Protein AF-A0A0R0D4W2-F1 (afdb_monomer)

Radius of gyration: 28.02 Å; Cα contacts (8 Å, |Δi|>4): 56; chains: 1; bounding box: 59×30×66 Å

Organism: NCBI:txid517011

Structure (mmCIF, N/CA/C/O backbone):
data_AF-A0A0R0D4W2-F1
#
_entry.id   AF-A0A0R0D4W2-F1
#
loop_
_atom_site.group_PDB
_atom_site.id
_atom_site.type_symbol
_atom_site.label_atom_id
_atom_site.label_alt_id
_atom_site.label_comp_id
_atom_site.label_asym_id
_atom_site.label_entity_id
_atom_site.label_seq_id
_atom_site.pdbx_PDB_ins_code
_atom_site.Cartn_x
_atom_site.Cartn_y
_atom_site.Cartn_z
_atom_site.occupancy
_atom_site.B_iso_or_equiv
_atom_site.auth_seq_id
_atom_site.auth_comp_id
_atom_site.auth_asym_id
_atom_site.auth_atom_id
_atom_site.pdbx_PDB_model_num
ATOM 1 N N . MET A 1 1 ? 15.821 -7.017 -14.466 1.00 70.06 1 MET A N 1
ATOM 2 C CA . MET A 1 1 ? 17.025 -6.639 -15.233 1.00 70.06 1 MET A CA 1
ATOM 3 C C . MET A 1 1 ? 18.238 -7.033 -14.408 1.00 70.06 1 MET A C 1
ATOM 5 O O . MET A 1 1 ? 18.259 -6.724 -13.224 1.00 70.06 1 MET A O 1
ATOM 9 N N . THR A 1 2 ? 19.204 -7.759 -14.970 1.00 76.44 2 THR A N 1
ATOM 10 C CA . THR A 1 2 ? 20.387 -8.199 -14.203 1.00 76.44 2 THR A CA 1
ATOM 11 C C . THR A 1 2 ? 21.452 -7.103 -14.135 1.00 76.44 2 THR A C 1
ATOM 13 O O . THR A 1 2 ? 21.540 -6.256 -15.026 1.00 76.44 2 THR A O 1
ATOM 16 N N . ALA A 1 3 ? 22.312 -7.131 -13.116 1.00 72.56 3 ALA A N 1
ATOM 17 C CA . ALA A 1 3 ? 23.414 -6.178 -12.954 1.00 72.56 3 ALA A CA 1
ATOM 18 C C . ALA A 1 3 ? 24.333 -6.108 -14.195 1.00 72.56 3 ALA A C 1
ATOM 20 O O . ALA A 1 3 ? 24.831 -5.043 -14.553 1.00 72.56 3 ALA A O 1
ATOM 21 N N . THR A 1 4 ? 24.504 -7.217 -14.919 1.00 71.38 4 THR A N 1
ATOM 22 C CA . THR A 1 4 ? 25.274 -7.271 -16.175 1.00 71.38 4 THR A CA 1
ATOM 23 C C . THR A 1 4 ? 24.563 -6.580 -17.344 1.00 71.38 4 THR A C 1
ATOM 25 O O . THR A 1 4 ? 25.217 -6.041 -18.235 1.00 71.38 4 THR A O 1
ATOM 28 N N . GLN A 1 5 ? 23.227 -6.596 -17.377 1.00 71.62 5 GLN A N 1
ATOM 29 C CA . GLN A 1 5 ? 22.441 -5.838 -18.358 1.00 71.62 5 GLN A CA 1
ATOM 30 C C . GLN A 1 5 ? 22.469 -4.341 -18.041 1.00 71.62 5 GLN A C 1
ATOM 32 O O . GLN A 1 5 ? 22.621 -3.539 -18.956 1.00 71.62 5 GLN A O 1
ATOM 37 N N . LEU A 1 6 ? 22.430 -3.980 -16.754 1.00 72.62 6 LEU A N 1
ATOM 38 C CA . LEU A 1 6 ? 22.610 -2.603 -16.296 1.00 72.62 6 LEU A CA 1
ATOM 39 C C . LEU A 1 6 ? 23.983 -2.045 -16.697 1.00 72.62 6 LEU A C 1
ATOM 41 O O . LEU A 1 6 ? 24.065 -0.957 -17.257 1.00 72.62 6 LEU A O 1
ATOM 45 N N . LYS A 1 7 ? 25.057 -2.811 -16.476 1.00 70.62 7 LYS A N 1
ATOM 46 C CA . LYS A 1 7 ? 26.421 -2.401 -16.849 1.00 70.62 7 LYS A CA 1
ATOM 47 C C . LYS A 1 7 ? 26.614 -2.248 -18.362 1.00 70.62 7 LYS A C 1
ATOM 49 O O . LYS A 1 7 ? 27.386 -1.396 -18.776 1.00 70.62 7 LYS A O 1
ATOM 54 N N . ARG A 1 8 ? 25.923 -3.052 -19.181 1.00 76.56 8 ARG A N 1
ATOM 55 C CA . ARG A 1 8 ? 26.018 -2.989 -20.653 1.00 76.56 8 ARG A CA 1
ATOM 56 C C . ARG A 1 8 ? 25.152 -1.899 -21.279 1.00 76.56 8 ARG A C 1
ATOM 58 O O . ARG A 1 8 ? 25.603 -1.239 -22.203 1.00 76.56 8 ARG A O 1
ATOM 65 N N . GLY A 1 9 ? 23.916 -1.735 -20.810 1.00 74.94 9 GLY A N 1
ATOM 66 C CA . GLY A 1 9 ? 22.975 -0.742 -21.346 1.00 74.94 9 GLY A CA 1
ATOM 67 C C . GLY A 1 9 ? 23.141 0.657 -20.751 1.00 74.94 9 GLY A C 1
ATOM 68 O O . GLY A 1 9 ? 22.606 1.624 -21.295 1.00 74.94 9 GLY A O 1
ATOM 69 N N . GLY A 1 10 ? 23.863 0.768 -19.633 1.00 80.44 10 GLY A N 1
ATOM 70 C CA . GLY A 1 10 ? 24.023 2.011 -18.893 1.00 80.44 10 GLY A CA 1
ATOM 71 C C . GLY A 1 10 ? 22.693 2.581 -18.396 1.00 80.44 10 GLY A C 1
ATOM 72 O O . GLY A 1 10 ? 21.628 1.972 -18.504 1.00 80.44 10 GLY A O 1
ATOM 73 N N . TRP A 1 11 ? 22.756 3.795 -17.857 1.00 79.19 11 TRP A N 1
ATOM 74 C CA . TRP A 1 11 ? 21.586 4.524 -17.366 1.00 79.19 11 TRP A CA 1
ATOM 75 C C . TRP A 1 11 ? 20.516 4.843 -18.425 1.00 79.19 11 TRP A C 1
ATOM 77 O O . TRP A 1 11 ? 19.331 4.716 -18.111 1.00 79.19 11 TRP A O 1
ATOM 87 N N . PRO A 1 12 ? 20.872 5.144 -19.689 1.00 82.56 12 PRO A N 1
ATOM 88 C CA . PRO A 1 12 ? 19.878 5.354 -20.741 1.00 82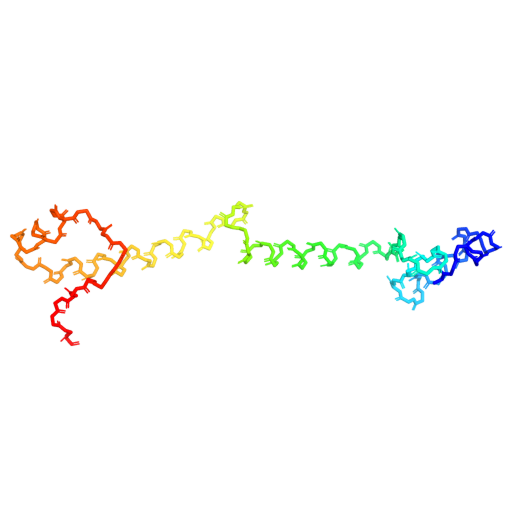.56 12 PRO A CA 1
ATOM 89 C C . PRO A 1 12 ? 18.995 4.124 -20.995 1.00 82.56 12 PRO A C 1
ATOM 91 O O . PRO A 1 12 ? 17.776 4.255 -21.100 1.00 82.56 12 PRO A O 1
ATOM 94 N N . GLY A 1 13 ? 19.578 2.917 -21.025 1.00 81.31 13 GLY A N 1
ATOM 95 C CA . GLY A 1 13 ? 18.819 1.676 -21.222 1.00 81.31 13 GLY A CA 1
ATOM 96 C C . GLY A 1 13 ? 17.822 1.400 -20.093 1.00 81.31 13 GLY A C 1
ATOM 97 O O . GLY A 1 13 ? 16.717 0.916 -20.339 1.00 81.31 13 GLY A O 1
ATOM 98 N N . VAL A 1 14 ? 18.170 1.782 -18.863 1.00 80.56 14 VAL A N 1
ATOM 99 C CA . VAL A 1 14 ? 17.260 1.689 -17.715 1.00 80.56 14 VAL A CA 1
ATOM 100 C C . VAL A 1 14 ? 16.070 2.614 -17.870 1.00 80.56 14 VAL A C 1
ATOM 102 O O . VAL A 1 14 ? 14.941 2.172 -17.685 1.00 80.56 14 VAL A O 1
ATOM 105 N N . MET A 1 15 ? 16.306 3.874 -18.232 1.00 81.81 15 MET A N 1
ATOM 106 C CA . MET A 1 15 ? 15.239 4.867 -18.358 1.00 81.81 15 MET A CA 1
ATOM 107 C C . MET A 1 15 ? 14.230 4.472 -19.441 1.00 81.81 15 MET A C 1
ATOM 109 O O . MET A 1 15 ? 13.024 4.559 -19.217 1.00 81.81 15 MET A O 1
ATOM 113 N N . VAL A 1 16 ? 14.698 3.926 -20.571 1.00 83.44 16 VAL A N 1
ATOM 114 C CA . VAL A 1 16 ? 13.816 3.368 -21.613 1.00 83.44 16 VAL A CA 1
ATOM 115 C C . VAL A 1 16 ? 12.943 2.239 -21.058 1.00 83.44 16 VAL A C 1
ATOM 117 O O . VAL A 1 16 ? 11.751 2.164 -21.358 1.00 83.44 16 VAL 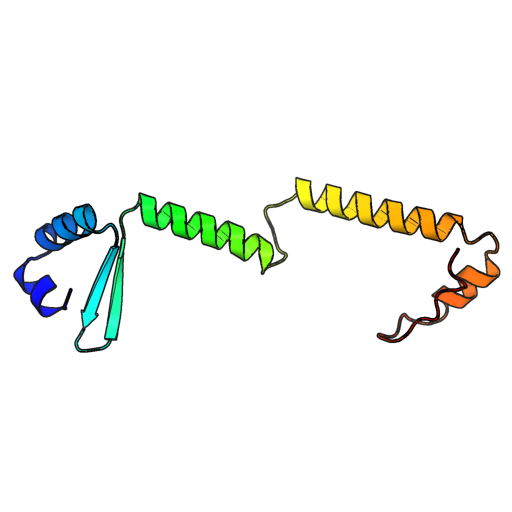A O 1
ATOM 120 N N . GLN A 1 17 ? 13.512 1.357 -20.237 1.00 80.12 17 GLN A N 1
ATOM 121 C CA . GLN A 1 17 ? 12.794 0.204 -19.699 1.00 80.12 17 GLN A CA 1
ATOM 122 C C . GLN A 1 17 ? 11.817 0.578 -18.573 1.00 80.12 17 GLN A C 1
ATOM 124 O O . GLN A 1 17 ? 10.721 0.017 -18.498 1.00 80.12 17 GLN A O 1
ATOM 129 N N . VAL A 1 18 ? 12.185 1.552 -17.739 1.00 82.25 18 VAL A N 1
ATOM 130 C CA . VAL A 1 18 ? 11.329 2.137 -16.699 1.00 82.25 18 VAL A CA 1
ATOM 131 C C . VAL A 1 18 ? 10.148 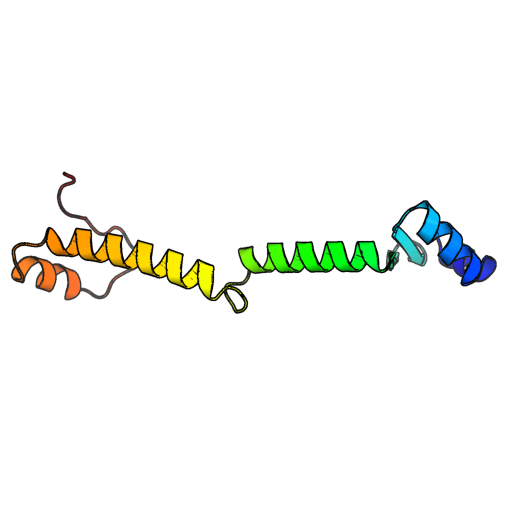2.871 -17.330 1.00 82.25 18 VAL A C 1
ATOM 133 O O . VAL A 1 18 ? 9.024 2.678 -16.882 1.00 82.25 18 VAL A O 1
ATOM 136 N N . ASN A 1 19 ? 10.357 3.604 -18.426 1.00 77.81 19 ASN A N 1
ATOM 137 C CA . ASN A 1 19 ? 9.262 4.248 -19.156 1.00 77.81 19 ASN A CA 1
ATOM 138 C C . ASN A 1 19 ? 8.283 3.239 -19.776 1.00 77.81 19 ASN A C 1
ATOM 140 O O . ASN A 1 19 ? 7.094 3.523 -19.867 1.00 77.81 19 ASN A O 1
ATOM 144 N N . LYS A 1 20 ? 8.754 2.051 -20.181 1.00 81.12 20 LYS A N 1
ATOM 145 C CA . LYS A 1 20 ? 7.890 0.999 -20.748 1.00 81.12 20 LYS A CA 1
ATOM 146 C C . LYS A 1 20 ? 7.130 0.182 -19.703 1.00 81.12 20 LYS A C 1
ATOM 148 O O . LYS A 1 20 ? 6.019 -0.250 -19.978 1.00 81.12 20 LYS A O 1
ATOM 153 N N . THR A 1 21 ? 7.744 -0.083 -18.550 1.00 75.62 21 THR A N 1
ATOM 154 C CA . THR A 1 21 ? 7.251 -1.098 -17.591 1.00 75.62 21 THR A CA 1
ATOM 155 C C . THR A 1 21 ? 6.868 -0.503 -16.235 1.00 75.62 21 THR A C 1
ATOM 157 O O . THR A 1 21 ? 6.403 -1.222 -15.358 1.00 75.62 21 THR A O 1
ATOM 160 N N . THR A 1 22 ? 7.103 0.799 -16.034 1.00 74.44 22 THR A N 1
ATOM 161 C CA . THR A 1 22 ? 6.806 1.579 -14.814 1.00 74.44 22 THR A CA 1
ATOM 162 C C . THR A 1 22 ? 7.602 1.166 -13.563 1.00 74.44 22 THR A C 1
ATOM 164 O O . THR A 1 22 ? 7.737 1.951 -12.622 1.00 74.44 22 THR A O 1
ATOM 167 N N . ALA A 1 23 ? 8.165 -0.045 -13.547 1.00 75.50 23 ALA A N 1
ATOM 168 C CA . ALA A 1 23 ? 9.014 -0.594 -12.502 1.00 75.50 23 ALA A CA 1
ATOM 169 C C . ALA A 1 23 ? 1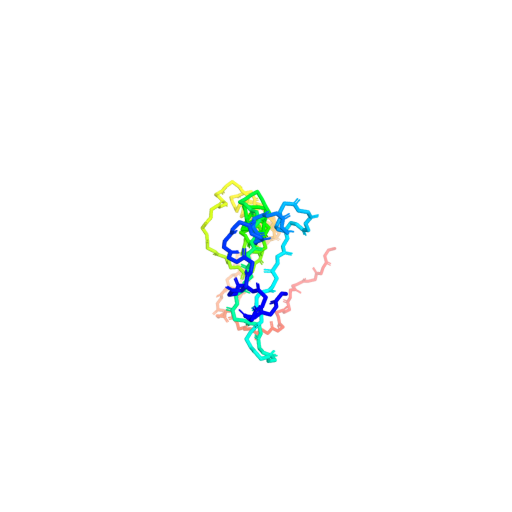0.042 -1.577 -13.083 1.00 75.50 23 ALA A C 1
ATOM 171 O O . ALA A 1 23 ? 9.705 -2.4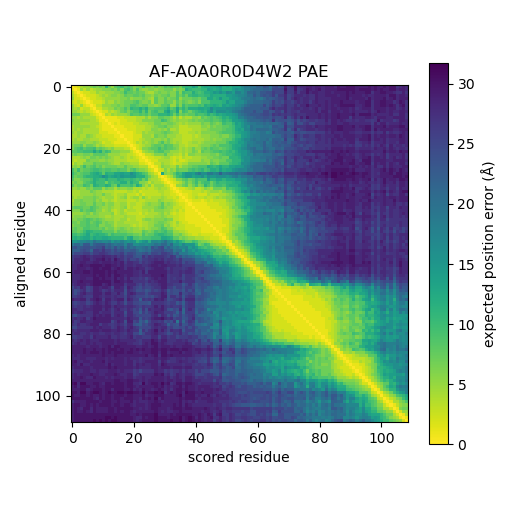57 -13.875 1.00 75.50 23 ALA A O 1
ATOM 172 N N . VAL A 1 24 ? 11.302 -1.463 -12.664 1.00 81.12 24 VAL A N 1
ATOM 173 C CA . VAL A 1 24 ? 12.383 -2.372 -13.061 1.00 81.12 24 VAL A CA 1
ATOM 174 C C . VAL A 1 24 ? 13.143 -2.832 -11.825 1.00 81.12 24 VAL A C 1
ATOM 176 O O . VAL A 1 24 ? 13.849 -2.056 -11.186 1.00 81.12 24 VAL A O 1
ATOM 179 N N . ALA A 1 25 ? 13.040 -4.123 -11.508 1.00 81.50 25 ALA A N 1
ATOM 180 C CA . ALA A 1 25 ? 13.880 -4.759 -10.500 1.00 81.50 25 ALA A CA 1
ATOM 181 C C . ALA A 1 25 ? 15.296 -4.976 -11.056 1.00 81.50 25 ALA A C 1
ATOM 183 O O . ALA A 1 25 ? 15.472 -5.611 -12.104 1.00 81.50 25 ALA A O 1
ATOM 184 N N . VAL A 1 26 ? 16.297 -4.455 -10.352 1.00 80.56 26 VAL A N 1
ATOM 185 C CA . VAL A 1 26 ? 17.716 -4.704 -10.592 1.00 80.56 26 VAL A CA 1
ATOM 186 C C . VAL A 1 26 ? 18.151 -5.844 -9.682 1.00 80.56 26 VAL A C 1
ATOM 188 O O . VAL A 1 26 ? 18.144 -5.732 -8.454 1.00 80.56 26 VAL A O 1
ATOM 191 N N . THR A 1 27 ? 18.510 -6.961 -10.304 1.00 81.50 27 THR A N 1
ATOM 192 C CA . THR A 1 27 ? 18.981 -8.149 -9.599 1.00 81.50 27 THR A CA 1
ATOM 193 C C . THR A 1 27 ? 20.492 -8.275 -9.732 1.00 81.50 27 THR A C 1
ATOM 195 O O . THR A 1 27 ? 21.043 -8.198 -10.835 1.00 81.50 27 THR A O 1
ATOM 198 N N . ASN A 1 28 ? 21.168 -8.493 -8.609 1.00 72.19 28 ASN A N 1
ATOM 199 C CA . ASN A 1 28 ? 22.547 -8.947 -8.587 1.00 72.19 28 ASN A CA 1
ATOM 200 C C . ASN A 1 28 ? 22.548 -10.440 -8.269 1.00 72.19 28 ASN A C 1
ATOM 202 O O . ASN A 1 28 ? 21.991 -10.878 -7.260 1.00 72.19 28 ASN A O 1
ATOM 206 N N . HIS A 1 29 ? 23.120 -11.231 -9.173 1.00 76.00 29 HIS A N 1
ATOM 207 C CA . HIS A 1 29 ? 22.975 -12.684 -9.171 1.00 76.00 29 HIS A CA 1
ATOM 208 C C . HIS A 1 29 ? 21.493 -13.094 -9.028 1.00 76.00 29 HIS A C 1
ATOM 210 O O . HIS A 1 29 ? 20.704 -12.887 -9.952 1.00 76.00 29 HIS A O 1
ATOM 216 N N . HIS A 1 30 ? 21.110 -13.618 -7.860 1.00 66.50 30 HIS A N 1
ATOM 217 C CA . HIS A 1 30 ? 19.764 -14.100 -7.541 1.00 66.50 30 HIS A CA 1
ATOM 218 C C . HIS A 1 30 ? 19.018 -13.236 -6.514 1.00 66.50 30 HIS A C 1
ATOM 220 O O . HIS A 1 30 ? 17.913 -13.593 -6.112 1.00 66.50 30 HIS A O 1
ATOM 226 N N . ARG A 1 31 ? 19.599 -12.114 -6.068 1.00 70.50 31 ARG A N 1
ATOM 227 C CA . ARG A 1 31 ? 18.970 -11.207 -5.101 1.00 70.50 31 ARG A CA 1
ATOM 228 C C . ARG A 1 31 ? 18.551 -9.911 -5.777 1.00 70.50 31 ARG A C 1
ATOM 230 O O . ARG A 1 31 ? 19.314 -9.310 -6.532 1.00 70.50 31 ARG A O 1
ATOM 237 N N . THR A 1 32 ? 17.328 -9.480 -5.499 1.00 74.19 32 THR A N 1
ATOM 238 C CA . THR A 1 32 ? 16.862 -8.146 -5.878 1.00 74.19 32 THR A CA 1
ATOM 239 C C . THR A 1 32 ? 17.479 -7.144 -4.914 1.00 74.19 32 THR A C 1
ATOM 241 O O . THR A 1 32 ? 17.144 -7.151 -3.734 1.00 74.19 32 THR A O 1
ATOM 244 N N . GLU A 1 33 ? 18.402 -6.319 -5.404 1.00 74.88 33 GLU A N 1
ATOM 245 C CA . GLU A 1 33 ? 19.102 -5.323 -4.578 1.00 74.88 33 GLU A CA 1
ATOM 246 C C . GLU A 1 33 ? 18.471 -3.934 -4.701 1.00 74.88 33 GLU A C 1
ATOM 248 O O . GLU A 1 33 ? 18.475 -3.171 -3.741 1.00 74.88 33 GLU A O 1
ATOM 253 N N . ALA A 1 34 ? 17.886 -3.608 -5.857 1.00 80.62 34 ALA A N 1
ATOM 254 C CA . ALA A 1 34 ? 17.225 -2.326 -6.067 1.00 80.62 34 ALA A CA 1
ATOM 255 C C . ALA A 1 34 ? 16.006 -2.466 -6.983 1.00 80.62 34 ALA A C 1
ATOM 257 O O . ALA A 1 34 ? 15.961 -3.332 -7.857 1.00 80.62 34 ALA A O 1
ATOM 258 N N . VAL A 1 35 ? 15.022 -1.586 -6.809 1.00 84.19 35 VAL A N 1
ATOM 259 C CA . VAL A 1 35 ? 13.881 -1.440 -7.719 1.00 84.19 35 VAL A CA 1
ATOM 260 C C . VAL A 1 35 ? 13.825 0.011 -8.164 1.00 84.19 35 VAL A C 1
ATOM 262 O O . VAL A 1 35 ? 13.810 0.917 -7.337 1.00 84.19 35 VAL A O 1
ATOM 265 N N . ILE A 1 36 ? 13.822 0.226 -9.474 1.00 85.19 36 ILE A N 1
ATOM 266 C CA . ILE A 1 36 ? 13.750 1.551 -10.082 1.00 85.19 36 ILE A CA 1
ATOM 267 C C . ILE A 1 36 ? 12.317 1.760 -10.548 1.00 85.19 36 ILE A C 1
ATOM 269 O O . ILE A 1 36 ? 11.777 0.940 -11.289 1.00 85.19 36 ILE A O 1
ATOM 273 N N . LEU A 1 37 ? 11.704 2.844 -10.090 1.00 87.38 37 LEU A N 1
ATOM 274 C CA . LEU A 1 37 ? 10.313 3.197 -10.350 1.00 87.38 37 LEU A CA 1
ATOM 275 C C . LEU A 1 37 ? 10.255 4.560 -11.036 1.00 87.38 37 LEU A C 1
ATOM 277 O O . LEU A 1 37 ? 11.161 5.380 -10.872 1.00 87.38 37 LEU A O 1
ATOM 281 N N . THR A 1 38 ? 9.171 4.827 -11.762 1.00 85.19 38 THR A N 1
ATOM 282 C CA . THR A 1 38 ? 8.854 6.208 -12.146 1.00 85.19 38 THR A CA 1
ATOM 283 C C . THR A 1 38 ? 8.498 7.023 -10.900 1.00 85.19 38 THR A C 1
ATOM 285 O O . THR A 1 38 ? 7.979 6.486 -9.917 1.00 85.19 38 THR A O 1
ATOM 288 N N . ALA A 1 39 ? 8.756 8.333 -10.937 1.00 81.75 39 ALA A N 1
ATOM 289 C CA . ALA A 1 39 ? 8.458 9.224 -9.814 1.00 81.75 39 ALA A CA 1
ATOM 290 C C . ALA A 1 39 ? 6.962 9.212 -9.445 1.00 81.75 39 ALA A C 1
ATOM 292 O O . ALA A 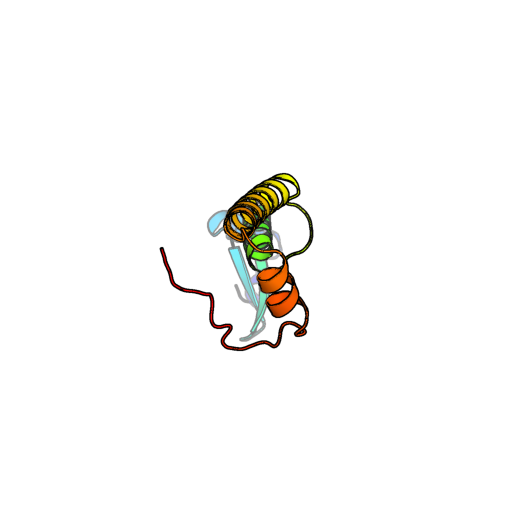1 39 ? 6.616 9.181 -8.268 1.00 81.75 39 ALA A O 1
ATOM 293 N N . GLU A 1 40 ? 6.080 9.155 -10.445 1.00 82.69 40 GLU A N 1
ATOM 294 C CA . GLU A 1 40 ? 4.623 9.084 -10.266 1.00 82.69 40 GLU A CA 1
ATOM 295 C C . GLU A 1 40 ? 4.183 7.789 -9.569 1.00 82.69 40 GLU A C 1
ATOM 297 O O . GLU A 1 40 ? 3.351 7.802 -8.658 1.00 82.69 40 GLU A O 1
ATOM 302 N N . HIS A 1 41 ? 4.778 6.658 -9.955 1.00 82.75 41 HIS A N 1
ATOM 303 C CA . HIS A 1 41 ? 4.464 5.365 -9.358 1.00 82.75 41 HIS A CA 1
ATOM 304 C C . HIS A 1 41 ? 5.012 5.266 -7.932 1.00 82.75 41 HIS A C 1
ATOM 306 O O . HIS A 1 41 ? 4.317 4.786 -7.038 1.00 82.75 41 HIS A O 1
ATOM 312 N N . TYR A 1 42 ? 6.211 5.800 -7.686 1.00 84.69 42 TYR A N 1
ATOM 313 C CA . TYR A 1 42 ? 6.738 5.945 -6.332 1.00 84.69 42 TYR A CA 1
ATOM 314 C C . TYR A 1 42 ? 5.825 6.821 -5.463 1.00 84.69 42 TYR A C 1
ATOM 316 O O . TYR A 1 42 ? 5.456 6.404 -4.368 1.00 84.69 42 TYR A O 1
ATOM 324 N N . ALA A 1 43 ? 5.390 7.984 -5.957 1.00 82.75 43 ALA A N 1
ATOM 325 C CA . ALA A 1 43 ? 4.478 8.868 -5.230 1.00 82.75 43 ALA A CA 1
ATOM 326 C C . ALA A 1 43 ? 3.147 8.174 -4.896 1.00 82.75 43 ALA A C 1
ATOM 328 O O . ALA A 1 43 ? 2.662 8.276 -3.770 1.00 82.75 43 ALA A O 1
ATOM 329 N N . THR A 1 44 ? 2.601 7.400 -5.837 1.00 85.56 44 THR A N 1
ATOM 330 C CA . THR A 1 44 ? 1.378 6.611 -5.629 1.00 85.56 44 THR A CA 1
ATOM 331 C C . THR A 1 44 ? 1.577 5.535 -4.560 1.00 85.56 44 THR A C 1
ATOM 333 O O . THR A 1 44 ? 0.748 5.403 -3.661 1.00 85.56 44 THR A O 1
ATOM 336 N N . LEU A 1 45 ? 2.690 4.794 -4.604 1.00 85.56 45 LEU A N 1
ATOM 337 C CA . LEU A 1 45 ? 3.012 3.774 -3.601 1.00 85.56 45 LEU A CA 1
ATOM 338 C C . LEU A 1 45 ? 3.235 4.384 -2.218 1.00 85.56 45 LEU A C 1
ATOM 340 O O . LEU A 1 45 ? 2.759 3.833 -1.230 1.00 85.56 45 LEU A O 1
ATOM 344 N N . VAL A 1 46 ? 3.901 5.535 -2.135 1.00 85.19 46 VAL A N 1
ATOM 345 C CA . VAL A 1 46 ? 4.080 6.274 -0.879 1.00 85.19 46 VAL A CA 1
ATOM 346 C C . VAL A 1 46 ? 2.739 6.767 -0.347 1.00 85.19 46 VAL A C 1
ATOM 348 O O . VAL A 1 46 ? 2.484 6.642 0.845 1.00 85.19 46 VAL A O 1
ATOM 351 N N . GLN A 1 47 ? 1.845 7.265 -1.201 1.00 79.25 47 GLN A N 1
ATOM 352 C CA . GLN A 1 47 ? 0.513 7.707 -0.788 1.00 79.25 47 GLN A CA 1
ATOM 353 C C . GLN A 1 47 ? -0.361 6.535 -0.316 1.00 79.25 47 GLN A C 1
ATOM 355 O O . GLN A 1 47 ? -1.050 6.643 0.698 1.00 79.25 47 GLN A O 1
ATOM 360 N N . GLN A 1 48 ? -0.300 5.393 -1.002 1.00 81.62 48 GLN A N 1
ATOM 361 C CA . GLN A 1 48 ? -0.979 4.162 -0.593 1.00 81.62 48 GLN A CA 1
ATOM 362 C C . GLN A 1 48 ? -0.401 3.605 0.707 1.00 81.62 48 GLN A C 1
ATOM 364 O O . GLN A 1 48 ? -1.162 3.203 1.584 1.00 81.62 48 GLN A O 1
ATOM 369 N N . ALA A 1 49 ? 0.923 3.621 0.863 1.00 76.69 49 ALA A N 1
ATOM 370 C CA . ALA A 1 49 ? 1.597 3.225 2.090 1.00 76.69 49 ALA A CA 1
ATOM 371 C C . ALA A 1 49 ? 1.274 4.187 3.236 1.00 76.69 49 ALA A C 1
ATOM 373 O O . ALA A 1 49 ? 1.008 3.725 4.331 1.00 76.69 49 ALA A O 1
ATOM 374 N N . ALA A 1 50 ? 1.194 5.497 3.003 1.00 71.75 50 ALA A N 1
ATOM 375 C CA . ALA A 1 50 ? 0.768 6.474 4.004 1.00 71.75 50 ALA A CA 1
ATOM 376 C C . ALA A 1 50 ? -0.712 6.291 4.384 1.00 71.75 50 ALA A C 1
ATOM 378 O O . ALA A 1 50 ? -1.060 6.315 5.563 1.00 71.75 50 ALA A O 1
ATOM 379 N N . GLY A 1 51 ? -1.589 6.022 3.412 1.00 61.09 51 GLY A N 1
ATOM 380 C CA . GLY A 1 51 ? -2.997 5.688 3.646 1.00 61.09 51 GLY A CA 1
ATOM 381 C C . GLY A 1 51 ? -3.205 4.328 4.331 1.00 61.09 51 GLY A C 1
ATOM 382 O O . GLY A 1 51 ? -4.172 4.145 5.072 1.00 61.09 51 GLY A O 1
ATOM 383 N N . ALA A 1 52 ? -2.300 3.370 4.121 1.00 56.12 52 ALA A N 1
ATOM 384 C CA . ALA A 1 52 ? -2.279 2.077 4.803 1.00 56.12 52 ALA A CA 1
ATOM 385 C C . ALA A 1 52 ? -1.653 2.172 6.204 1.00 56.12 52 ALA A C 1
ATOM 387 O O . ALA A 1 52 ? -2.201 1.594 7.136 1.00 56.12 52 ALA A O 1
ATOM 388 N N . SER A 1 53 ? -0.595 2.964 6.385 1.00 49.25 53 SER A N 1
ATOM 389 C CA . SER A 1 53 ? -0.006 3.310 7.684 1.00 49.25 53 SER A CA 1
ATOM 390 C C . SER A 1 53 ? -0.984 4.107 8.543 1.00 49.25 53 SER A C 1
ATOM 392 O O . SER A 1 53 ? -1.070 3.871 9.738 1.00 49.25 53 SER A O 1
ATOM 394 N N . ASN A 1 54 ? -1.852 4.935 7.958 1.00 46.19 54 ASN A N 1
ATOM 395 C CA . ASN A 1 54 ? -2.976 5.534 8.691 1.00 46.19 54 ASN A CA 1
ATOM 396 C C . ASN A 1 54 ? -4.001 4.497 9.205 1.00 46.19 54 ASN A C 1
ATOM 398 O O . ASN A 1 54 ? -4.804 4.814 10.081 1.00 46.19 54 ASN A O 1
ATOM 402 N N . ARG A 1 55 ? -3.989 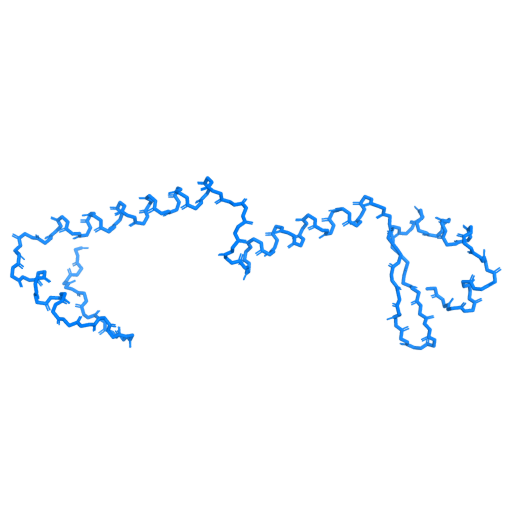3.256 8.691 1.00 49.91 55 ARG A N 1
ATOM 403 C CA . ARG A 1 55 ? -4.793 2.137 9.215 1.00 49.91 55 ARG A CA 1
ATOM 404 C C . ARG A 1 55 ? -4.037 1.261 10.222 1.00 49.91 55 ARG A C 1
ATOM 406 O O . ARG A 1 55 ? -4.698 0.572 10.995 1.00 49.91 55 ARG A O 1
ATOM 413 N N . SER A 1 56 ? -2.702 1.278 10.242 1.00 45.53 56 SER A N 1
ATOM 414 C CA . SER A 1 56 ? -1.874 0.398 11.090 1.00 45.53 56 SER A CA 1
ATOM 415 C C . SER A 1 56 ? -1.030 1.106 12.163 1.00 45.53 56 SER A C 1
ATOM 417 O O . SER A 1 56 ? -0.655 0.464 13.141 1.00 45.53 56 SER A O 1
ATOM 419 N N . SER A 1 57 ? -0.788 2.413 12.067 1.00 42.12 57 SER A N 1
ATOM 420 C CA . SER A 1 57 ? -0.086 3.216 13.076 1.00 42.12 57 SER A CA 1
ATOM 421 C C . SER A 1 57 ? -0.948 4.405 13.497 1.00 42.12 57 SER A C 1
ATOM 423 O O . SER A 1 57 ? -1.128 5.367 12.757 1.00 42.12 57 SER A O 1
ATOM 425 N N . GLY A 1 58 ? -1.502 4.326 14.707 1.00 46.09 58 GLY A N 1
ATOM 426 C CA . GLY A 1 58 ? -2.360 5.342 15.315 1.00 46.09 58 GLY A CA 1
ATOM 427 C C . GLY A 1 58 ? -1.634 6.611 15.770 1.00 46.09 58 GLY A C 1
ATOM 428 O O . GLY A 1 58 ? -1.842 7.040 16.904 1.00 46.09 58 GLY A O 1
ATOM 429 N N . ALA A 1 59 ? -0.817 7.229 14.919 1.00 48.97 59 ALA A N 1
ATOM 430 C CA . ALA A 1 59 ? -0.196 8.511 15.217 1.00 48.97 59 ALA A CA 1
ATOM 431 C C . ALA A 1 59 ? -0.113 9.390 13.960 1.00 48.97 59 ALA A C 1
ATOM 433 O O . ALA A 1 59 ? 0.651 9.115 13.046 1.00 48.97 59 ALA A O 1
ATOM 434 N N . GLU A 1 60 ? -0.908 10.466 13.996 1.00 48.56 60 GLU A N 1
ATOM 435 C CA . GLU A 1 60 ? -0.541 11.777 13.449 1.00 48.56 60 GLU A CA 1
ATOM 436 C C . GLU A 1 60 ? -0.619 11.956 11.918 1.00 48.56 60 GLU A C 1
ATOM 438 O O . GLU A 1 60 ? 0.370 11.834 11.214 1.00 48.56 60 GLU A O 1
ATOM 443 N N . THR A 1 61 ? -1.827 12.264 11.407 1.00 42.31 61 THR A N 1
ATOM 444 C CA . THR A 1 61 ? -2.152 13.281 10.351 1.00 42.31 61 THR A CA 1
ATOM 445 C C . THR A 1 61 ? -3.666 13.255 10.029 1.00 42.31 61 THR A C 1
ATOM 447 O O . THR A 1 61 ? -4.112 13.392 8.897 1.00 42.31 61 THR A O 1
ATOM 450 N N . THR A 1 62 ? -4.515 13.029 11.038 1.00 45.75 62 THR A N 1
ATOM 451 C CA . THR A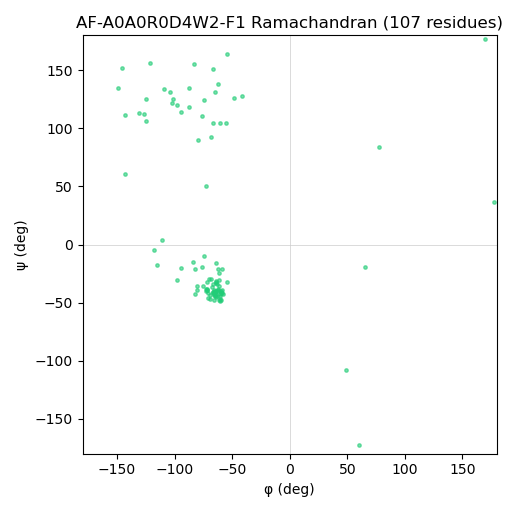 1 62 ? -5.958 12.808 10.837 1.00 45.75 62 THR A CA 1
ATOM 452 C C . THR A 1 62 ? -6.744 13.468 11.975 1.00 45.75 62 THR A C 1
ATOM 454 O O . THR A 1 62 ? -7.393 12.794 12.772 1.00 45.75 62 THR A O 1
ATOM 457 N N . THR A 1 63 ? -6.630 14.790 12.124 1.00 50.84 63 THR A N 1
ATOM 458 C CA . THR A 1 63 ? -7.290 15.524 13.222 1.00 50.84 63 THR A CA 1
ATOM 459 C C . THR A 1 63 ? -8.818 15.472 13.079 1.00 50.84 63 THR A C 1
ATOM 461 O O . THR A 1 63 ? -9.512 15.109 14.024 1.00 50.84 63 THR A O 1
ATOM 464 N N . VAL A 1 64 ? -9.351 15.655 11.864 1.00 54.53 64 VAL A N 1
ATOM 465 C CA . VAL A 1 64 ? -10.809 15.727 11.637 1.00 54.53 64 VAL A CA 1
ATOM 466 C C . VAL A 1 64 ? -11.525 14.368 11.810 1.00 54.53 64 VAL A C 1
ATOM 468 O O . VAL A 1 64 ? -12.521 14.301 12.530 1.00 54.53 64 VAL A O 1
ATOM 471 N N . PRO A 1 65 ? -11.044 13.236 11.256 1.00 64.38 65 PRO A N 1
ATOM 472 C CA . PRO A 1 65 ? -11.725 11.948 11.451 1.00 64.38 65 PRO A CA 1
ATOM 473 C C . PRO A 1 65 ? -11.618 11.390 12.874 1.00 64.38 65 PRO A C 1
ATOM 475 O O . PRO A 1 65 ? -12.533 10.698 13.326 1.00 64.38 65 PRO A O 1
ATOM 478 N N . LYS A 1 66 ? -10.534 11.695 13.603 1.00 68.25 66 LYS A N 1
ATOM 479 C CA . LYS A 1 66 ? -10.366 11.256 14.995 1.00 68.25 66 LYS A CA 1
ATOM 480 C C . LYS A 1 66 ? -11.313 12.001 15.931 1.00 68.25 66 LYS A C 1
ATOM 482 O O . LYS A 1 66 ? -11.921 11.363 16.784 1.00 68.25 66 LYS A O 1
ATOM 487 N N . GLU A 1 67 ? -11.476 13.309 15.748 1.00 72.38 67 GLU A N 1
ATOM 488 C CA . GLU A 1 67 ? -12.437 14.116 16.508 1.00 72.38 67 GLU A CA 1
ATOM 489 C C . GLU A 1 67 ? -13.873 13.628 16.297 1.00 72.38 67 GLU A C 1
ATOM 491 O O . GLU A 1 67 ? -14.600 13.424 17.268 1.00 72.38 67 GLU A O 1
ATOM 496 N N . ILE A 1 68 ? -14.261 13.328 15.052 1.00 79.44 68 ILE A N 1
ATOM 497 C CA . ILE A 1 68 ? -15.589 12.778 14.737 1.00 79.44 68 ILE A CA 1
ATOM 498 C C . ILE A 1 68 ? -15.790 11.399 15.387 1.00 79.44 68 ILE A C 1
ATOM 500 O O . ILE A 1 68 ? -16.841 11.127 15.975 1.00 79.44 68 ILE A O 1
ATOM 504 N N . ALA A 1 69 ? -14.788 10.518 15.313 1.00 75.50 69 ALA A N 1
ATOM 505 C CA . ALA A 1 69 ? -14.848 9.201 15.945 1.00 75.50 69 ALA A CA 1
ATOM 506 C C . ALA A 1 69 ? -14.933 9.300 17.478 1.00 75.50 69 ALA A C 1
ATOM 508 O O . ALA A 1 69 ? -15.699 8.564 18.106 1.00 75.50 69 ALA A O 1
ATOM 509 N N . LEU A 1 70 ? -14.190 10.233 18.076 1.00 85.69 70 LEU A N 1
ATOM 510 C CA . LEU A 1 70 ? -14.178 10.476 19.514 1.00 85.69 70 LEU A CA 1
ATOM 511 C C . LEU A 1 70 ? -15.506 11.071 19.989 1.00 85.69 70 LEU A C 1
ATOM 513 O O . LEU A 1 70 ? -16.071 10.574 20.959 1.00 85.69 70 LEU A O 1
ATOM 517 N N . ALA A 1 71 ? -16.067 12.032 19.253 1.00 86.12 71 ALA A N 1
ATOM 518 C CA . ALA A 1 71 ? -17.388 12.592 19.525 1.00 86.12 71 ALA A CA 1
ATOM 519 C C . ALA A 1 71 ? -18.486 11.517 19.461 1.00 86.12 71 ALA A C 1
ATOM 521 O O . ALA A 1 71 ? -19.383 11.478 20.305 1.00 86.12 71 ALA A O 1
ATOM 522 N N . ARG A 1 72 ? -18.401 10.590 18.496 1.00 85.50 72 ARG A N 1
ATOM 523 C CA . ARG A 1 72 ? -19.336 9.459 18.395 1.00 85.50 72 ARG A CA 1
ATOM 524 C C . ARG A 1 72 ? -19.217 8.507 19.586 1.00 85.50 72 ARG A C 1
ATOM 526 O O . ARG A 1 72 ? -20.240 8.068 20.112 1.00 85.50 72 ARG A O 1
ATOM 533 N N . LEU A 1 73 ? -17.993 8.189 20.007 1.00 86.88 73 LEU A N 1
ATOM 534 C CA . LEU A 1 73 ? -17.746 7.327 21.162 1.00 86.88 73 LEU A CA 1
ATOM 535 C C . LEU A 1 73 ? -18.242 7.977 22.458 1.00 86.88 73 LEU A C 1
ATOM 537 O O . LEU A 1 73 ? -18.912 7.319 23.251 1.00 86.88 73 LEU A O 1
ATOM 541 N N . GLN A 1 74 ? -17.961 9.268 22.634 1.00 89.31 74 GLN A N 1
ATOM 542 C CA . GLN A 1 74 ? -18.402 10.047 23.783 1.00 89.31 74 GLN A CA 1
ATOM 543 C C . GLN A 1 74 ? -19.928 10.087 23.864 1.00 89.31 74 GLN A C 1
ATOM 545 O O . GLN A 1 74 ? -20.491 9.707 24.884 1.00 89.31 74 GLN A O 1
ATOM 550 N N . ARG A 1 75 ? -20.615 10.390 22.756 1.00 87.56 75 ARG A N 1
ATOM 551 C CA . ARG A 1 75 ? -22.083 10.374 22.711 1.00 87.56 75 ARG A CA 1
ATOM 552 C C . ARG A 1 75 ? -22.671 9.013 23.091 1.00 87.56 75 ARG A C 1
ATOM 554 O O . ARG A 1 75 ? -23.650 8.954 23.829 1.00 87.56 75 ARG A O 1
ATOM 561 N N . ALA A 1 76 ? -22.089 7.919 22.598 1.00 84.19 76 ALA A N 1
ATOM 562 C CA . ALA A 1 76 ? -22.540 6.570 22.940 1.00 84.19 76 ALA A CA 1
ATOM 563 C C . ALA A 1 76 ? -22.297 6.232 24.422 1.00 84.19 76 ALA A C 1
ATOM 565 O O . ALA A 1 76 ? -23.085 5.513 25.037 1.00 84.19 76 ALA A O 1
ATOM 566 N N . PHE A 1 77 ? -21.212 6.745 25.000 1.00 85.88 77 PHE A N 1
ATOM 567 C CA . PHE A 1 77 ? -20.907 6.592 26.417 1.00 85.88 77 PHE A CA 1
ATOM 568 C C . PHE A 1 77 ? -21.877 7.389 27.296 1.00 85.88 77 PHE A C 1
ATOM 570 O O . PHE A 1 77 ? -22.462 6.822 28.217 1.00 85.88 77 PHE A O 1
ATOM 577 N N . ASP A 1 78 ? -22.132 8.650 26.955 1.00 87.12 78 ASP A N 1
ATOM 578 C CA . ASP A 1 78 ? -23.050 9.527 27.685 1.00 87.12 78 ASP A CA 1
ATOM 579 C C . ASP A 1 78 ? -24.486 8.990 27.654 1.00 87.12 78 ASP A C 1
ATOM 581 O O . ASP A 1 78 ? -25.171 8.977 28.675 1.00 87.12 78 ASP A O 1
ATOM 585 N N . GLN A 1 79 ? -24.925 8.444 26.515 1.00 85.62 79 GLN A N 1
ATOM 586 C CA . GLN A 1 79 ? -26.212 7.747 26.412 1.00 85.62 79 GLN A CA 1
ATOM 587 C C . GLN A 1 79 ? -26.303 6.551 27.362 1.00 85.62 79 GLN A C 1
ATOM 589 O O . GLN A 1 79 ? -27.337 6.347 27.994 1.00 85.62 79 GLN A O 1
ATOM 594 N N . ARG A 1 80 ? -25.228 5.765 27.491 1.00 81.56 80 ARG A N 1
ATOM 595 C CA . ARG A 1 80 ? -25.192 4.645 28.441 1.00 81.56 80 ARG A CA 1
ATOM 596 C C . ARG A 1 80 ? -25.223 5.146 29.878 1.00 81.56 80 ARG A C 1
ATOM 598 O O . ARG A 1 80 ? -25.970 4.589 30.677 1.00 81.56 80 ARG A O 1
ATOM 605 N N . LEU A 1 81 ? -24.484 6.207 30.201 1.00 80.25 81 LEU A N 1
ATOM 606 C CA . LEU A 1 81 ? -24.507 6.812 31.534 1.00 80.25 81 LEU A CA 1
ATOM 607 C C . LEU A 1 81 ? -25.882 7.374 31.906 1.00 80.25 81 LEU A C 1
ATOM 609 O O . LEU A 1 81 ? -26.310 7.193 33.041 1.00 80.25 81 LEU A O 1
ATOM 613 N N . ALA A 1 82 ? -26.606 7.970 30.959 1.00 80.56 82 ALA A N 1
ATOM 614 C CA . ALA A 1 82 ? -27.945 8.510 31.193 1.00 80.56 82 ALA A CA 1
ATOM 615 C C . ALA A 1 82 ? -28.974 7.441 31.616 1.00 80.56 82 ALA A C 1
ATOM 617 O O . ALA A 1 82 ? -29.985 7.767 32.237 1.00 80.56 82 ALA A O 1
ATOM 618 N N . THR A 1 83 ? -28.723 6.158 31.321 1.00 78.88 83 THR A N 1
ATOM 619 C CA . THR A 1 83 ? -29.577 5.051 31.791 1.00 78.88 83 THR A CA 1
ATOM 620 C C . THR A 1 83 ? -29.370 4.706 33.270 1.00 78.88 83 THR A C 1
ATOM 622 O O . THR A 1 83 ? -30.256 4.110 33.887 1.00 78.88 83 THR A O 1
ATOM 625 N N . LEU A 1 84 ? -28.244 5.106 33.877 1.00 74.19 84 LEU A N 1
ATOM 626 C CA . LEU A 1 84 ? -27.981 4.892 35.299 1.00 74.19 84 LEU A CA 1
ATOM 627 C C . LEU A 1 84 ? -28.726 5.943 36.134 1.00 74.19 84 LEU A C 1
ATOM 629 O O . LEU A 1 84 ? -28.202 7.004 36.454 1.00 74.19 84 LEU A O 1
ATOM 633 N N . LYS A 1 85 ? -29.964 5.620 36.522 1.00 66.38 85 LYS A N 1
ATOM 634 C CA . LYS A 1 85 ? -30.807 6.464 37.392 1.00 66.38 85 LYS A CA 1
ATOM 635 C C . LYS A 1 85 ? -30.388 6.464 38.870 1.00 66.38 85 LYS A C 1
ATOM 637 O O . LYS A 1 85 ? -30.906 7.266 39.639 1.00 66.38 85 LYS A O 1
ATOM 642 N N . ASP A 1 86 ? -29.475 5.578 39.278 1.00 65.62 86 ASP A N 1
ATOM 643 C CA . ASP A 1 86 ? -29.038 5.440 40.672 1.00 65.62 86 ASP A CA 1
ATOM 644 C C . ASP A 1 86 ? -27.509 5.539 40.797 1.00 65.62 86 ASP A C 1
ATOM 646 O O . ASP A 1 86 ? -26.766 4.646 40.369 1.00 65.62 86 ASP A O 1
ATOM 650 N N . GLY A 1 87 ? -27.034 6.614 41.435 1.00 64.88 87 GLY A N 1
ATOM 651 C CA . GLY A 1 87 ? -25.612 6.876 41.675 1.00 64.88 87 GLY A CA 1
ATOM 652 C C . GLY A 1 87 ? -24.906 5.785 42.490 1.00 64.88 87 GLY A C 1
ATOM 653 O O . GLY A 1 87 ? -23.689 5.621 42.369 1.00 64.88 87 GLY A O 1
ATOM 654 N N . LYS A 1 88 ? -25.645 4.968 43.257 1.00 66.88 88 LYS A N 1
ATOM 655 C CA . LYS A 1 88 ? -25.080 3.830 44.004 1.00 66.88 88 LYS A CA 1
ATOM 656 C C . LYS A 1 88 ? -24.579 2.717 43.081 1.00 66.88 88 LYS A C 1
ATOM 658 O O . LYS A 1 88 ? -23.545 2.106 43.366 1.00 66.88 88 LYS A O 1
ATOM 663 N N . SER A 1 89 ? -25.278 2.477 41.970 1.00 65.81 89 SER A N 1
ATOM 664 C CA . SER A 1 89 ? -24.925 1.451 40.980 1.00 65.81 89 SER A CA 1
ATOM 665 C C . SER A 1 89 ? -23.697 1.849 40.147 1.00 65.81 89 SER A C 1
ATOM 667 O O . SER A 1 89 ? -22.785 1.038 39.972 1.00 65.81 89 SER A O 1
ATOM 669 N N . LEU A 1 90 ? -23.594 3.126 39.755 1.00 67.38 90 LEU A N 1
ATOM 670 C CA . LEU A 1 90 ? -22.400 3.684 39.112 1.00 67.38 90 LEU A CA 1
ATOM 671 C C . LEU A 1 90 ? -21.185 3.602 40.041 1.00 67.38 90 LEU A C 1
ATOM 673 O O . LEU A 1 90 ? -20.138 3.096 39.645 1.00 67.38 90 LEU A O 1
ATOM 677 N N . ALA A 1 91 ? -21.343 4.025 41.299 1.00 68.50 91 ALA A N 1
ATOM 678 C CA . ALA A 1 91 ? -20.285 3.943 42.298 1.00 68.50 91 ALA A CA 1
ATOM 679 C C . ALA A 1 91 ? -19.843 2.495 42.567 1.00 68.50 91 ALA A C 1
ATOM 681 O O . ALA A 1 91 ? -18.691 2.260 42.918 1.00 68.50 91 ALA A O 1
ATOM 682 N N . ALA A 1 92 ? -20.729 1.502 42.443 1.00 68.31 92 ALA A N 1
ATOM 683 C CA . ALA A 1 92 ? -20.358 0.090 42.550 1.00 68.31 92 ALA A CA 1
ATOM 684 C C . ALA A 1 92 ? -19.552 -0.400 41.332 1.00 68.31 92 ALA A C 1
ATOM 686 O O . ALA A 1 92 ? -18.593 -1.156 41.505 1.00 68.31 92 ALA A O 1
ATOM 687 N N . ALA A 1 93 ? -19.899 0.056 40.125 1.00 67.38 93 ALA A N 1
ATOM 688 C CA . ALA A 1 93 ? -19.206 -0.299 38.889 1.00 67.38 93 ALA A CA 1
ATOM 689 C C . ALA A 1 93 ? -17.813 0.351 38.775 1.00 67.38 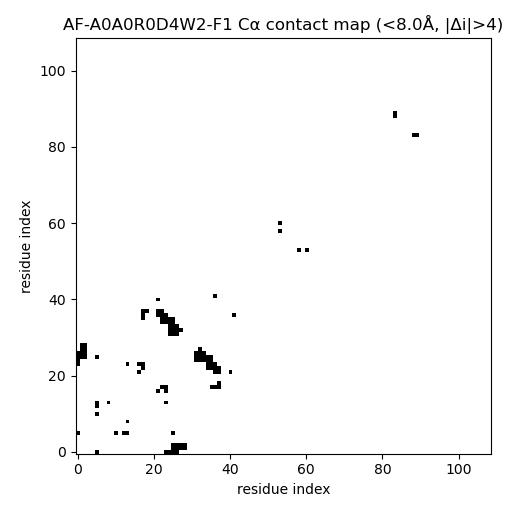93 ALA A C 1
ATOM 691 O O . ALA A 1 93 ? -16.866 -0.311 38.354 1.00 67.38 93 ALA A O 1
ATOM 692 N N . THR A 1 94 ? -17.657 1.613 39.192 1.00 71.94 94 THR A N 1
ATOM 693 C CA . THR A 1 94 ? -16.381 2.353 39.112 1.00 71.94 94 THR A CA 1
ATOM 694 C C . THR A 1 94 ? -15.423 2.052 40.264 1.00 71.94 94 THR A C 1
ATOM 696 O O . THR A 1 94 ? -14.213 2.217 40.111 1.00 71.94 94 THR A O 1
ATOM 699 N N . ARG A 1 95 ? -15.925 1.551 41.404 1.00 68.31 95 ARG A N 1
ATOM 700 C CA . ARG A 1 95 ? -15.096 1.157 42.561 1.00 68.31 95 ARG A CA 1
ATOM 701 C C . ARG A 1 95 ? -14.104 0.038 42.253 1.00 68.31 95 ARG A C 1
ATOM 703 O O . ARG A 1 95 ? -13.096 -0.090 42.945 1.00 68.31 95 ARG A O 1
ATOM 710 N N . LYS A 1 96 ? -14.369 -0.794 41.244 1.00 62.22 96 LYS A N 1
ATOM 711 C CA . LYS A 1 96 ? -13.442 -1.848 40.822 1.00 62.22 96 LYS A CA 1
ATOM 712 C C . LYS A 1 96 ? -12.646 -1.351 39.623 1.00 62.22 96 LYS A C 1
ATOM 714 O O . LYS A 1 96 ? -13.213 -1.066 38.574 1.00 62.22 96 LYS A O 1
ATOM 719 N N . ARG A 1 97 ? -11.315 -1.295 39.768 1.00 59.41 97 ARG A N 1
ATOM 720 C CA . ARG A 1 97 ? -10.392 -1.025 38.655 1.00 59.41 97 ARG A CA 1
ATOM 721 C C . ARG A 1 97 ? -10.768 -1.937 37.488 1.00 59.41 97 ARG A C 1
ATOM 723 O O . ARG A 1 97 ? -10.860 -3.149 37.692 1.00 59.41 97 ARG A O 1
ATOM 730 N N . ALA A 1 98 ? -11.001 -1.365 36.306 1.00 59.03 98 ALA A N 1
ATOM 731 C CA . ALA A 1 98 ? -11.375 -2.123 35.119 1.00 59.03 98 ALA A CA 1
ATOM 732 C C . ALA A 1 98 ? -10.321 -3.211 34.862 1.00 59.03 98 ALA A C 1
ATOM 734 O O . ALA A 1 98 ? -9.193 -2.928 34.458 1.00 59.03 98 ALA A O 1
ATOM 735 N N . ARG A 1 99 ? -10.663 -4.463 35.174 1.00 57.44 99 ARG A N 1
ATOM 736 C CA . ARG A 1 99 ? -9.832 -5.621 34.852 1.00 57.44 99 ARG A CA 1
ATOM 737 C C . ARG A 1 99 ? -10.222 -6.074 33.456 1.00 57.44 99 ARG A C 1
ATOM 739 O O . ARG A 1 99 ? -11.406 -6.161 33.145 1.00 57.44 99 ARG A O 1
ATOM 746 N N . ARG A 1 100 ? -9.227 -6.360 32.618 1.00 45.59 100 ARG A N 1
ATOM 747 C CA . ARG A 1 100 ? -9.438 -6.954 31.295 1.00 45.59 100 ARG A CA 1
ATOM 748 C C . ARG A 1 100 ? -10.125 -8.309 31.507 1.00 45.59 100 ARG A C 1
ATOM 750 O O . ARG A 1 100 ? -9.503 -9.235 32.016 1.00 45.59 100 ARG A O 1
ATOM 757 N N . GLY A 1 101 ? -11.423 -8.387 31.228 1.00 61.28 101 GLY A N 1
ATOM 758 C CA . GLY A 1 101 ? -12.249 -9.545 31.553 1.00 61.28 101 GLY A CA 1
ATOM 759 C C . GLY A 1 101 ? -13.739 -9.273 31.360 1.00 61.28 101 GLY A C 1
ATOM 760 O O . GLY A 1 101 ? -14.147 -8.170 31.001 1.00 61.28 101 GLY A O 1
ATOM 761 N N . LYS A 1 102 ? -14.552 -10.307 31.579 1.00 50.69 102 LYS A N 1
ATOM 762 C CA . LYS A 1 102 ? -16.006 -10.280 31.397 1.00 50.69 102 LYS A CA 1
ATOM 763 C C . LYS A 1 102 ? -16.643 -9.345 32.434 1.00 50.69 102 LYS A C 1
ATOM 765 O O . LYS A 1 102 ? -16.736 -9.693 33.606 1.00 50.69 102 LYS A O 1
ATOM 770 N N . VAL A 1 103 ? -17.058 -8.155 32.005 1.00 58.62 103 VAL A N 1
ATOM 771 C CA . VAL A 1 103 ? -17.902 -7.264 32.810 1.00 58.62 103 VAL A CA 1
ATOM 772 C C . VAL A 1 103 ? -19.345 -7.661 32.544 1.00 58.62 103 VAL A C 1
ATOM 774 O O . VAL A 1 103 ? -19.801 -7.603 31.403 1.00 58.62 103 VAL A O 1
ATOM 777 N N . THR A 1 104 ? -20.058 -8.090 33.582 1.00 52.53 104 THR A N 1
ATOM 778 C CA . THR A 1 104 ? -21.507 -8.280 33.524 1.00 52.53 104 THR A CA 1
ATOM 779 C C . THR A 1 104 ? -22.137 -6.899 33.387 1.00 52.53 104 THR A C 1
ATOM 781 O O . THR A 1 104 ? -22.332 -6.185 34.368 1.00 52.53 104 THR A O 1
ATOM 784 N N . LEU A 1 105 ? -22.366 -6.479 32.145 1.00 52.94 105 LEU A N 1
ATOM 785 C CA . LEU A 1 105 ? -23.237 -5.351 31.863 1.00 52.94 105 LEU A CA 1
ATOM 786 C C . LEU A 1 105 ? -24.640 -5.772 32.308 1.00 52.94 105 LEU A C 1
ATOM 788 O O . LEU A 1 105 ? -25.061 -6.898 32.034 1.00 52.94 105 LEU A O 1
ATOM 792 N N . GLY A 1 106 ? -25.303 -4.903 33.071 1.00 56.22 106 GLY A N 1
ATOM 793 C CA . GLY A 1 106 ? -26.681 -5.117 33.504 1.00 56.22 106 GLY A CA 1
ATOM 794 C C . GLY A 1 106 ? -27.611 -5.385 32.320 1.00 56.22 106 GLY A C 1
ATOM 795 O O . GLY A 1 106 ? -27.240 -5.162 31.166 1.00 56.22 106 GLY A O 1
ATOM 796 N N . THR A 1 107 ? -28.793 -5.909 32.638 1.00 46.56 107 THR A N 1
ATOM 797 C CA . THR A 1 107 ? -29.763 -6.489 31.705 1.00 46.56 107 THR A CA 1
ATOM 798 C C . THR A 1 107 ? -29.906 -5.664 30.419 1.00 46.56 107 THR A C 1
ATOM 800 O O . THR A 1 107 ? -30.120 -4.453 30.512 1.00 46.56 107 THR A O 1
ATOM 803 N N . PRO A 1 108 ? -29.769 -6.284 29.231 1.00 46.91 108 PRO A N 1
ATOM 804 C CA . PRO A 1 108 ? -30.016 -5.590 27.974 1.00 46.91 108 PRO A CA 1
ATOM 805 C C . PRO A 1 108 ? -31.481 -5.140 27.915 1.00 46.91 108 PRO A C 1
ATOM 807 O O . PRO A 1 108 ? -32.368 -5.888 28.334 1.00 46.91 108 PRO A O 1
ATOM 810 N N . PHE A 1 109 ? -31.700 -3.919 27.427 1.00 42.72 109 PHE A N 1
ATOM 811 C CA . PHE A 1 109 ? -33.015 -3.433 27.007 1.00 42.72 109 PHE A CA 1
ATOM 812 C C . PHE A 1 109 ? -33.314 -3.935 25.596 1.00 42.72 109 PHE A C 1
ATOM 814 O O . PHE A 1 109 ? -32.374 -3.889 24.764 1.00 42.72 109 PHE A O 1
#

Nearest PDB structures (foldseek):
  2a6q-assembly3_D  TM=7.533E-01  e=3.702E-01  Escherichia coli
  2pfi-assembly1_B  TM=4.186E-01  e=1.815E+00  Homo sapiens

Solvent-accessible surface area (backbone atoms only — not comparable to full-atom values): 6665 Å² total; per-residue (Å²): 87,44,52,69,53,45,70,71,48,38,69,69,47,49,53,58,48,24,73,74,59,48,52,40,52,36,22,51,91,92,43,76,77,46,72,47,60,38,70,67,55,48,52,50,51,51,49,50,48,51,61,48,39,65,75,73,45,100,69,92,92,55,70,67,65,48,51,54,52,48,52,53,50,49,52,56,48,53,58,57,54,69,68,62,86,46,72,68,59,54,53,58,60,66,71,49,78,88,64,97,66,92,72,85,72,73,84,86,130

Mean predicted aligned error: 18.04 Å

Sequence (109 aa):
MTATQLKRGGWPGVMVQVNKTTAVAVTNHHRTEAVILTAEHYATLVQQAAGASNRSSGAETTTVPKEIALARLQRAFDQRLATLKDGKSLAAATRKRARRGKVTLGTPF

Secondary structure (DSSP, 8-state):
-BHHHHHHHHHHHHHHHHHHHSEEEEEETTEEEEEEE-HHHHHHHHHHHHHHHHHH---SS-HHHHHHHHHHHHHHHHHHHHT---HHHHHHHHTS---SS--------

pLDDT: mean 70.96, std 13.24, range [42.12, 89.31]

Foldseek 3Di:
DEPVVCVVCDPVNVVVVCVVPQKDFYDYPHDRPDMDGDPVVVVVVVVVVVVVCVVVPVDDDCPPVVVVVVVVVVVVVVVVVVVCPDPVVVCVVVVDDDDPDDDPDPDDD